Protein AF-A0A1C6D890-F1 (afdb_monomer_lite)

Foldseek 3Di:
DVVVVVVVVVVVVVVVVVVVVVPDPPPPDDDDDDDPPFPFDKDKDKDKDFDWDWDWDDPDPPDTDTDTDGIDIDIDIDGPGDDDPPPPPDPDD

pLDDT: mean 71.1, std 14.68, range [43.41, 90.88]

Radius of gyration: 22.37 Å; chains: 1; bounding box: 53×31×55 Å

Sequence (93 aa):
MELLKRLYRFLVLVVNERMMGKYVHKYMTCGDCGGTTQKGYVEILEFTHFVEFFSFNKISENHREKELVRKVTVVVALDLGCGNTKNSEYESK

Secondary structure (DSSP, 8-state):
-HHHHHHHHHHHHHHHHHHHHT---TTS------------EEEEEEEEEEEEEEEEEE-SSS-EEEEEEEEEEEEEEEEE-------------

Structure (mmCIF, N/CA/C/O backbone):
data_AF-A0A1C6D890-F1
#
_entry.id   AF-A0A1C6D890-F1
#
loop_
_atom_site.group_PDB
_atom_site.id
_atom_site.type_symbol
_atom_site.label_atom_id
_atom_site.label_alt_id
_atom_site.label_comp_id
_atom_site.label_asym_id
_atom_site.label_entity_id
_atom_site.label_seq_id
_atom_site.pdbx_PDB_ins_code
_atom_site.Cartn_x
_atom_site.Cartn_y
_atom_site.Cartn_z
_atom_site.occupancy
_atom_site.B_iso_or_equiv
_atom_site.auth_seq_id
_atom_site.auth_comp_id
_atom_site.auth_asym_id
_atom_site.auth_atom_id
_atom_site.pdbx_PDB_model_num
ATOM 1 N N . MET A 1 1 ? 1.114 10.784 13.277 1.00 61.19 1 MET A N 1
ATOM 2 C CA . MET A 1 1 ? 2.376 11.181 12.607 1.00 61.19 1 MET A CA 1
ATOM 3 C C . MET A 1 1 ? 3.432 10.075 12.605 1.00 61.19 1 MET A C 1
ATOM 5 O O . MET A 1 1 ? 4.109 9.930 11.598 1.00 61.19 1 MET A O 1
ATOM 9 N N . GLU A 1 2 ? 3.566 9.268 13.665 1.00 78.25 2 GLU A N 1
ATOM 10 C CA . GLU A 1 2 ? 4.616 8.232 13.753 1.00 78.25 2 GLU A CA 1
ATOM 11 C C . GLU A 1 2 ? 4.485 7.101 12.718 1.00 78.25 2 GLU A C 1
ATOM 13 O O . GLU A 1 2 ? 5.461 6.735 12.067 1.00 78.25 2 GLU A O 1
ATOM 18 N N . LEU A 1 3 ? 3.263 6.604 12.487 1.00 74.19 3 LEU A N 1
ATOM 19 C CA . LEU A 1 3 ? 2.990 5.587 11.462 1.00 74.19 3 LEU A CA 1
ATOM 20 C C . LEU A 1 3 ? 3.362 6.068 10.060 1.00 74.19 3 LEU A C 1
ATOM 22 O O . LEU A 1 3 ? 4.001 5.340 9.314 1.00 74.19 3 LEU A O 1
ATOM 26 N N . LEU A 1 4 ? 3.041 7.319 9.728 1.00 76.31 4 LEU A N 1
ATOM 27 C CA . LEU A 1 4 ? 3.364 7.904 8.429 1.00 76.31 4 LEU A CA 1
ATOM 28 C C . LEU A 1 4 ? 4.881 7.991 8.209 1.00 76.31 4 LEU A C 1
ATOM 30 O O . LEU A 1 4 ? 5.370 7.641 7.139 1.00 76.31 4 LEU A O 1
ATOM 34 N N . LYS A 1 5 ? 5.640 8.386 9.241 1.00 82.69 5 LYS A N 1
ATOM 35 C CA . LYS A 1 5 ? 7.111 8.406 9.191 1.00 82.69 5 LYS A CA 1
ATOM 36 C C . LYS A 1 5 ? 7.695 7.004 9.006 1.00 82.69 5 LYS A C 1
ATOM 38 O O . LYS A 1 5 ? 8.641 6.834 8.238 1.00 82.69 5 LYS A O 1
ATOM 43 N N . ARG A 1 6 ? 7.134 6.001 9.691 1.00 80.38 6 ARG A N 1
ATOM 44 C CA . ARG A 1 6 ? 7.536 4.591 9.552 1.00 80.38 6 ARG A CA 1
ATOM 45 C C . ARG A 1 6 ? 7.236 4.044 8.156 1.00 80.38 6 ARG A C 1
ATOM 47 O O . ARG A 1 6 ? 8.120 3.438 7.559 1.00 80.38 6 ARG A O 1
ATOM 54 N N . LEU A 1 7 ? 6.048 4.318 7.618 1.00 80.56 7 LEU A N 1
ATOM 55 C CA . LEU A 1 7 ? 5.651 3.910 6.268 1.00 80.56 7 LEU A CA 1
ATOM 56 C C . LEU A 1 7 ? 6.522 4.572 5.195 1.00 80.56 7 LEU A C 1
ATOM 58 O O . LEU A 1 7 ? 6.989 3.884 4.293 1.00 80.56 7 LEU A O 1
ATOM 62 N N . TYR A 1 8 ? 6.810 5.871 5.324 1.00 83.44 8 TYR A N 1
ATOM 63 C CA . TYR A 1 8 ? 7.698 6.577 4.398 1.00 83.44 8 TYR A CA 1
ATOM 64 C C . TYR A 1 8 ? 9.116 5.999 4.415 1.00 83.44 8 TYR A C 1
ATOM 66 O O . TYR A 1 8 ? 9.688 5.719 3.366 1.00 83.44 8 TYR A O 1
ATOM 74 N N . ARG A 1 9 ? 9.676 5.757 5.609 1.00 84.75 9 ARG A N 1
ATOM 75 C CA . ARG A 1 9 ? 11.005 5.145 5.745 1.00 84.75 9 ARG A CA 1
ATOM 76 C C . ARG A 1 9 ? 11.048 3.756 5.107 1.00 84.75 9 ARG A C 1
ATOM 78 O O . ARG A 1 9 ? 12.005 3.450 4.405 1.00 84.75 9 ARG A O 1
ATOM 85 N N . PHE A 1 10 ? 10.026 2.935 5.343 1.00 82.56 10 PHE A N 1
ATOM 86 C CA . PHE A 1 10 ? 9.927 1.604 4.751 1.00 82.56 10 PHE A CA 1
ATOM 87 C C . PHE A 1 10 ? 9.829 1.667 3.221 1.00 82.56 10 PHE A C 1
ATOM 89 O O . PHE A 1 10 ? 10.573 0.971 2.539 1.00 82.56 10 PHE A O 1
ATOM 96 N N . LEU A 1 11 ? 8.987 2.555 2.682 1.00 83.62 11 LEU A N 1
ATOM 97 C CA . LEU A 1 11 ? 8.868 2.766 1.239 1.00 83.62 11 LEU A CA 1
ATOM 98 C C . LEU A 1 11 ? 10.212 3.164 0.615 1.00 83.62 11 LEU A C 1
ATOM 100 O O . LEU A 1 11 ? 10.616 2.575 -0.381 1.00 83.62 11 LEU A O 1
ATOM 104 N N . VAL A 1 12 ? 10.925 4.120 1.218 1.00 83.94 12 VAL A N 1
ATOM 105 C CA . VAL A 1 12 ? 12.245 4.562 0.740 1.00 83.94 12 VAL A CA 1
ATOM 106 C C . VAL A 1 12 ? 13.255 3.412 0.727 1.00 83.94 12 VAL A C 1
ATOM 108 O O . VAL A 1 12 ? 14.025 3.307 -0.222 1.00 83.94 12 VAL A O 1
ATOM 111 N N . LEU A 1 13 ? 13.260 2.535 1.735 1.00 84.12 13 LEU A N 1
ATOM 112 C CA . LEU A 1 13 ? 14.140 1.359 1.750 1.00 84.12 13 LEU A CA 1
ATOM 113 C C . LEU A 1 13 ? 13.803 0.390 0.611 1.00 84.12 13 LEU A C 1
ATOM 115 O O . LEU A 1 13 ? 14.683 0.051 -0.176 1.00 84.12 13 LEU A O 1
ATOM 119 N N . VAL A 1 14 ? 12.526 0.023 0.469 1.00 80.62 14 VAL A N 1
ATOM 120 C CA . VAL A 1 14 ? 12.064 -0.909 -0.574 1.00 80.62 14 VAL A CA 1
ATOM 121 C C . VAL A 1 14 ? 12.352 -0.369 -1.977 1.00 80.62 14 VAL A C 1
ATOM 123 O O . VAL A 1 14 ? 12.792 -1.114 -2.852 1.00 80.62 14 VAL A O 1
ATOM 126 N N . VAL A 1 15 ? 12.126 0.926 -2.204 1.00 79.25 15 VAL A N 1
ATOM 127 C CA . VAL A 1 15 ? 12.389 1.567 -3.498 1.00 79.25 15 VAL A CA 1
ATOM 128 C C . VAL A 1 15 ? 13.889 1.622 -3.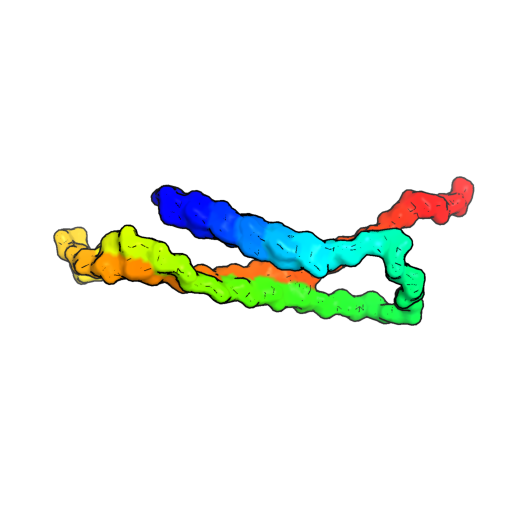784 1.00 79.25 15 VAL A C 1
ATOM 130 O O . VAL A 1 15 ? 14.295 1.266 -4.887 1.00 79.25 15 VAL A O 1
ATOM 133 N N . ASN A 1 16 ? 14.724 2.000 -2.810 1.00 76.69 16 ASN A N 1
ATOM 134 C CA . ASN A 1 16 ? 16.176 2.059 -3.003 1.00 76.69 16 ASN A CA 1
ATOM 135 C C . ASN A 1 16 ? 16.791 0.684 -3.293 1.00 76.69 16 ASN A C 1
ATOM 137 O O . ASN A 1 16 ? 17.593 0.572 -4.218 1.00 76.69 16 ASN A O 1
ATOM 141 N N . GLU A 1 17 ? 16.402 -0.364 -2.560 1.00 77.00 17 GLU A N 1
ATOM 142 C CA . GLU A 1 17 ? 16.877 -1.732 -2.819 1.00 77.00 17 GLU A CA 1
ATOM 143 C C . GLU A 1 17 ? 16.510 -2.198 -4.237 1.00 77.00 17 GLU A C 1
ATOM 145 O O . GLU A 1 17 ? 17.347 -2.754 -4.953 1.00 77.00 17 GLU A O 1
ATOM 150 N N . ARG A 1 18 ? 15.285 -1.904 -4.692 1.00 71.06 18 ARG A N 1
ATOM 151 C CA . ARG A 1 18 ? 14.834 -2.241 -6.052 1.00 71.06 18 ARG A CA 1
ATOM 152 C C . ARG A 1 18 ? 15.510 -1.405 -7.140 1.00 71.06 18 ARG A C 1
ATOM 154 O O . ARG A 1 18 ? 15.819 -1.942 -8.202 1.00 71.06 18 ARG A O 1
ATOM 161 N N . MET A 1 19 ? 15.748 -0.113 -6.902 1.00 67.81 19 MET A N 1
ATOM 162 C CA . MET A 1 19 ? 16.446 0.765 -7.850 1.00 67.81 19 MET A CA 1
ATOM 163 C C . MET A 1 19 ? 17.921 0.380 -8.003 1.00 67.81 19 MET A C 1
ATOM 165 O O . MET A 1 19 ? 18.417 0.354 -9.127 1.00 67.81 19 MET A O 1
ATOM 169 N N . MET A 1 20 ? 18.601 0.014 -6.912 1.00 63.25 20 MET A N 1
ATOM 170 C CA . MET A 1 20 ? 19.988 -0.474 -6.941 1.00 63.25 20 MET A CA 1
ATOM 171 C C . MET A 1 20 ? 20.135 -1.728 -7.816 1.00 63.25 20 MET A C 1
ATOM 173 O O . MET A 1 20 ? 21.057 -1.800 -8.624 1.00 63.25 20 MET A O 1
ATOM 177 N N . GLY A 1 21 ? 19.192 -2.676 -7.741 1.00 61.78 21 GLY A N 1
ATOM 178 C CA . GLY A 1 21 ? 19.192 -3.875 -8.595 1.00 61.78 21 GLY A CA 1
ATOM 179 C C . GLY A 1 21 ? 18.933 -3.608 -10.086 1.00 61.78 21 GLY A C 1
ATOM 180 O O . GLY A 1 21 ? 19.294 -4.428 -10.927 1.00 61.78 21 GLY A O 1
ATOM 181 N N . LYS A 1 22 ? 18.333 -2.460 -10.428 1.00 59.94 22 LYS A N 1
ATOM 182 C CA . LYS A 1 22 ? 18.099 -2.006 -11.812 1.00 59.94 22 LYS A CA 1
ATOM 183 C C . 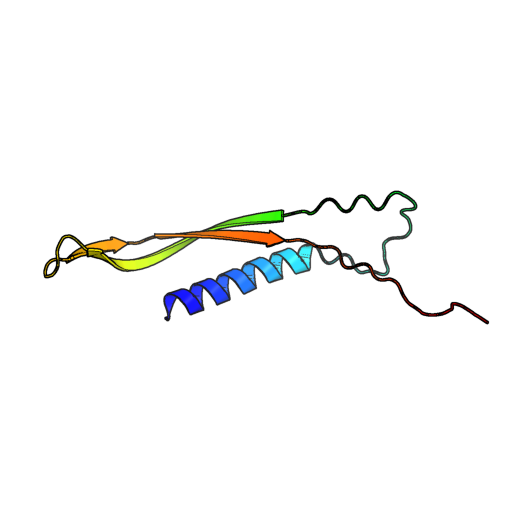LYS A 1 22 ? 19.167 -1.022 -12.305 1.00 59.94 22 LYS A C 1
ATOM 185 O O . LYS A 1 22 ? 19.094 -0.577 -13.450 1.00 59.94 22 LYS A O 1
ATOM 190 N N . TYR A 1 23 ? 20.141 -0.666 -11.466 1.00 51.50 23 TYR A N 1
ATOM 191 C CA . TYR A 1 23 ? 21.195 0.282 -11.809 1.00 51.50 23 TYR A CA 1
ATOM 192 C C . TYR A 1 23 ? 22.204 -0.378 -12.758 1.00 51.50 23 TYR A C 1
ATOM 194 O O . TYR A 1 23 ? 23.253 -0.878 -12.356 1.00 51.50 23 TYR A O 1
ATOM 202 N N . VAL A 1 24 ? 21.873 -0.405 -14.049 1.00 51.19 24 VAL A N 1
ATOM 203 C CA . VAL A 1 24 ? 22.817 -0.802 -15.094 1.00 51.19 24 VAL A CA 1
ATOM 204 C C . VAL A 1 24 ? 23.866 0.300 -15.197 1.00 51.19 24 VAL A C 1
ATOM 206 O O . VAL A 1 24 ? 23.557 1.442 -15.538 1.00 51.19 24 VAL A O 1
ATOM 209 N N . HIS A 1 25 ? 25.117 -0.027 -14.874 1.00 46.78 25 HIS A N 1
ATOM 210 C CA . HIS A 1 25 ? 26.240 0.891 -15.015 1.00 46.78 25 HIS A CA 1
ATOM 211 C C . HIS A 1 25 ? 26.288 1.410 -16.462 1.00 46.78 25 HIS A C 1
ATOM 213 O O . HIS A 1 25 ? 26.517 0.644 -17.399 1.00 46.78 25 HIS A O 1
ATOM 219 N N . LYS A 1 26 ? 26.069 2.721 -16.637 1.00 49.34 26 LYS A N 1
ATOM 220 C CA . LYS A 1 26 ? 25.937 3.419 -17.932 1.00 49.34 26 LYS A CA 1
ATOM 221 C C . LYS A 1 26 ? 27.090 3.156 -18.919 1.00 49.34 26 LYS A C 1
ATOM 223 O O . LYS A 1 26 ? 26.936 3.383 -20.109 1.00 49.34 26 LYS A O 1
ATOM 228 N N . TYR A 1 27 ? 28.225 2.647 -18.444 1.00 50.59 27 TYR A N 1
ATOM 229 C CA . TYR A 1 27 ? 29.414 2.375 -19.254 1.00 50.59 27 TYR A CA 1
ATOM 230 C C . TYR A 1 27 ? 29.548 0.922 -19.761 1.00 50.59 27 TYR A C 1
ATOM 232 O O . TYR A 1 27 ? 30.603 0.585 -20.285 1.00 50.59 27 TYR A O 1
ATOM 240 N N . MET A 1 28 ? 28.537 0.051 -19.604 1.00 51.50 28 MET A N 1
ATOM 241 C CA . MET A 1 28 ? 28.617 -1.371 -20.018 1.00 51.50 28 MET A CA 1
ATOM 242 C C . MET A 1 28 ? 27.523 -1.852 -20.989 1.00 51.50 28 MET A C 1
ATOM 244 O O . MET A 1 28 ? 27.398 -3.051 -21.214 1.00 51.50 28 MET A O 1
ATOM 248 N N . THR A 1 29 ? 26.751 -0.966 -21.620 1.00 47.41 29 THR A N 1
ATOM 249 C CA . THR A 1 29 ? 25.816 -1.368 -22.689 1.00 47.41 29 THR A CA 1
ATOM 250 C C . THR A 1 29 ? 26.296 -0.833 -24.033 1.00 47.41 29 THR A C 1
ATOM 252 O O . THR A 1 29 ? 25.956 0.260 -24.475 1.00 47.41 29 THR A O 1
ATOM 255 N N . CYS A 1 30 ? 27.162 -1.614 -24.678 1.00 56.72 30 CYS A N 1
ATOM 256 C CA . CYS A 1 30 ? 27.464 -1.428 -26.088 1.00 56.72 30 CYS A CA 1
ATOM 257 C C . CYS A 1 30 ? 26.250 -1.912 -26.895 1.00 56.72 30 CYS A C 1
ATOM 259 O O . CYS A 1 30 ? 25.979 -3.108 -26.931 1.00 56.72 30 CYS A O 1
ATOM 261 N N . GLY A 1 31 ? 25.538 -0.971 -27.519 1.00 55.28 31 GLY A N 1
ATOM 262 C CA . GLY A 1 31 ? 24.585 -1.237 -28.596 1.00 55.28 31 GLY A CA 1
ATOM 263 C C . GLY A 1 31 ? 23.119 -1.349 -28.182 1.00 55.28 31 GLY A C 1
ATOM 264 O O . GLY A 1 31 ? 22.668 -2.409 -27.771 1.00 55.28 31 GLY A O 1
ATOM 265 N N . ASP A 1 32 ? 22.352 -0.289 -28.445 1.00 45.84 32 ASP A N 1
ATOM 266 C CA . ASP A 1 32 ? 21.082 -0.476 -29.150 1.00 45.84 32 ASP A CA 1
ATOM 267 C C . ASP A 1 32 ? 20.785 0.738 -30.047 1.00 45.84 32 ASP A C 1
ATOM 269 O O . ASP A 1 32 ? 20.569 1.862 -29.585 1.00 45.84 32 ASP A O 1
ATOM 273 N N . CYS A 1 33 ? 20.845 0.508 -31.359 1.00 57.12 33 CYS A N 1
ATOM 274 C CA . CYS A 1 33 ? 20.429 1.437 -32.401 1.00 57.12 33 CYS A CA 1
ATOM 275 C C . CYS A 1 33 ? 18.978 1.106 -32.771 1.00 57.12 33 CYS A C 1
ATOM 277 O O . CYS A 1 33 ? 18.744 0.385 -33.738 1.00 57.12 33 CYS A O 1
ATOM 279 N N . GLY A 1 34 ? 17.991 1.636 -32.043 1.00 54.19 34 GLY A N 1
ATOM 280 C CA . GLY A 1 34 ? 16.599 1.397 -32.425 1.00 54.19 34 GLY A CA 1
ATOM 281 C C . GLY A 1 34 ? 15.542 2.005 -31.509 1.00 54.19 34 GLY A C 1
ATOM 282 O O . GLY A 1 34 ? 15.338 1.548 -30.396 1.00 54.19 34 GLY A O 1
ATOM 283 N N . GLY A 1 35 ? 14.808 2.994 -32.029 1.00 45.84 35 GLY A N 1
ATOM 284 C CA . GLY A 1 35 ? 13.422 3.294 -31.648 1.00 45.84 35 GLY A CA 1
ATOM 285 C C . GLY A 1 35 ? 13.167 3.803 -30.226 1.00 45.84 35 GLY A C 1
ATOM 286 O O . GLY A 1 35 ? 12.841 3.037 -29.325 1.00 45.84 35 GLY A O 1
ATOM 287 N N . THR A 1 36 ? 13.130 5.126 -30.051 1.00 50.41 36 THR A N 1
ATOM 288 C CA . THR A 1 36 ? 12.644 5.787 -28.829 1.00 50.41 36 THR A CA 1
ATOM 289 C C . THR A 1 36 ? 11.119 5.670 -28.695 1.00 50.41 36 THR A C 1
ATOM 291 O O . THR A 1 36 ? 10.387 6.652 -28.791 1.00 50.41 36 THR A O 1
ATOM 294 N N . THR A 1 37 ? 10.602 4.465 -28.464 1.00 48.66 37 THR A N 1
ATOM 295 C CA . THR A 1 37 ? 9.230 4.311 -27.967 1.00 48.66 37 THR A CA 1
ATOM 296 C C . THR A 1 37 ? 9.296 4.452 -26.450 1.00 48.66 37 THR A C 1
ATOM 298 O O . THR A 1 37 ? 9.549 3.474 -25.749 1.00 48.66 37 THR A O 1
ATOM 301 N N . GLN A 1 38 ? 9.130 5.673 -25.928 1.00 57.62 38 GLN A N 1
ATOM 302 C CA . GLN A 1 38 ? 9.006 5.895 -24.483 1.00 57.62 38 GLN A CA 1
ATOM 303 C C . GLN A 1 38 ? 7.669 5.310 -24.009 1.00 57.62 38 GLN A C 1
ATOM 305 O O . GLN A 1 38 ? 6.661 6.003 -23.906 1.00 57.62 38 GLN A O 1
ATOM 310 N N . LYS A 1 39 ? 7.637 3.999 -23.761 1.00 57.56 39 LYS A N 1
ATOM 311 C CA . LYS A 1 39 ? 6.562 3.387 -22.982 1.00 57.56 39 LYS A CA 1
ATOM 312 C C . LYS A 1 39 ? 6.726 3.908 -21.553 1.00 57.56 39 LYS A C 1
ATOM 314 O O . LYS A 1 39 ? 7.745 3.634 -20.928 1.00 57.56 39 LYS A O 1
ATOM 319 N N . GLY A 1 40 ? 5.773 4.701 -21.065 1.00 59.09 40 GLY A N 1
ATOM 320 C CA . GLY A 1 40 ? 5.720 5.076 -19.652 1.00 59.09 40 GLY A CA 1
ATOM 321 C C . GLY A 1 40 ? 5.507 3.810 -18.829 1.00 59.09 40 GLY A C 1
ATOM 322 O O . GLY A 1 40 ? 4.441 3.199 -18.904 1.00 59.09 40 GLY A O 1
ATOM 323 N N . TYR A 1 41 ? 6.539 3.358 -18.122 1.00 61.84 41 TYR A N 1
ATOM 324 C CA . TYR A 1 41 ? 6.451 2.180 -17.269 1.00 61.84 41 TYR A CA 1
ATOM 325 C C . TYR A 1 41 ? 6.058 2.628 -15.865 1.00 61.84 41 TYR A C 1
ATOM 327 O O . TYR A 1 41 ? 6.787 3.383 -15.232 1.00 61.84 41 TYR A O 1
ATOM 335 N N . VAL A 1 42 ? 4.924 2.139 -15.364 1.00 69.69 42 VAL A N 1
ATOM 336 C CA . VAL A 1 42 ? 4.512 2.344 -13.971 1.00 69.69 42 VAL A CA 1
ATOM 337 C C . VAL A 1 42 ? 4.757 1.053 -13.191 1.00 69.69 42 VAL A C 1
ATOM 339 O O . VAL A 1 42 ? 4.235 0.003 -13.560 1.00 69.69 42 VAL A O 1
ATOM 342 N N . GLU A 1 43 ? 5.545 1.111 -12.116 1.00 72.94 43 GLU A N 1
ATOM 343 C CA . GLU A 1 43 ? 5.703 -0.000 -11.171 1.00 72.94 43 GLU A CA 1
ATOM 344 C C . GLU A 1 43 ? 4.748 0.196 -9.994 1.00 72.94 43 GLU A C 1
ATOM 346 O O . GLU A 1 43 ? 4.838 1.177 -9.258 1.00 72.94 43 GLU A O 1
ATOM 351 N N . ILE A 1 44 ? 3.824 -0.748 -9.813 1.00 80.88 44 ILE A N 1
ATOM 352 C CA . ILE A 1 44 ? 2.909 -0.753 -8.672 1.00 80.88 44 ILE A CA 1
ATOM 353 C C . ILE A 1 44 ? 3.522 -1.615 -7.569 1.00 80.88 44 ILE A C 1
ATOM 355 O O . ILE A 1 44 ? 3.760 -2.810 -7.750 1.00 80.88 44 ILE A O 1
ATOM 359 N N . LEU A 1 45 ? 3.776 -0.999 -6.419 1.00 81.94 45 LEU A N 1
ATOM 360 C CA . LEU A 1 45 ? 4.192 -1.659 -5.191 1.00 81.94 45 LEU A CA 1
ATOM 361 C C . LEU A 1 45 ? 2.988 -1.794 -4.266 1.00 81.94 45 LEU A C 1
ATOM 363 O O . LEU A 1 45 ? 2.455 -0.792 -3.797 1.00 81.94 45 LEU A O 1
ATOM 367 N N . GLU A 1 46 ? 2.601 -3.028 -3.966 1.00 83.88 46 GLU A N 1
ATOM 368 C CA . GLU A 1 46 ? 1.611 -3.333 -2.938 1.00 83.88 46 GLU A CA 1
ATOM 369 C C . GLU A 1 46 ? 2.284 -4.099 -1.800 1.00 83.88 46 GLU A C 1
ATOM 371 O O . GLU A 1 46 ? 2.915 -5.136 -2.013 1.00 83.88 46 GLU A O 1
ATOM 376 N N . PHE A 1 47 ? 2.175 -3.580 -0.579 1.00 81.00 47 PHE A N 1
ATOM 377 C CA . PHE A 1 47 ? 2.661 -4.268 0.612 1.00 81.00 47 PHE A CA 1
ATOM 378 C C . PHE A 1 47 ? 1.750 -4.015 1.810 1.00 81.00 47 PHE A C 1
ATOM 380 O O . PHE A 1 47 ? 1.089 -2.983 1.927 1.00 81.00 47 PHE A O 1
ATOM 387 N N . THR A 1 48 ? 1.731 -4.979 2.728 1.00 83.12 48 THR A N 1
ATOM 388 C CA . THR A 1 48 ? 0.974 -4.886 3.979 1.00 83.12 48 THR A CA 1
ATOM 389 C C . THR A 1 48 ? 1.926 -4.586 5.127 1.00 83.12 48 THR A C 1
ATOM 391 O O . THR A 1 48 ? 2.856 -5.348 5.385 1.00 83.12 48 THR A O 1
ATOM 394 N N . HIS A 1 49 ? 1.689 -3.489 5.839 1.00 79.56 49 HIS A N 1
ATOM 395 C CA . HIS A 1 49 ? 2.403 -3.172 7.067 1.00 79.56 49 HIS A CA 1
ATOM 396 C C . HIS A 1 49 ? 1.586 -3.631 8.278 1.00 79.56 49 HIS A C 1
ATOM 398 O O . HIS A 1 49 ? 0.457 -3.178 8.484 1.00 79.56 49 HIS A O 1
ATOM 404 N N . PHE A 1 50 ? 2.153 -4.533 9.078 1.00 78.06 50 PHE A N 1
ATOM 405 C CA . PHE A 1 50 ? 1.536 -5.009 10.314 1.00 78.06 50 PHE A CA 1
ATOM 406 C C . PHE A 1 50 ? 1.795 -4.003 11.427 1.00 78.06 50 PHE A C 1
ATOM 408 O O . PHE A 1 50 ? 2.918 -3.861 11.913 1.00 78.06 50 PHE A O 1
ATOM 415 N N . VAL A 1 51 ? 0.750 -3.277 11.803 1.00 79.81 51 VAL A N 1
ATOM 416 C CA . VAL A 1 51 ? 0.808 -2.298 12.879 1.00 79.81 51 VAL A CA 1
ATOM 417 C C . VAL A 1 51 ? -0.525 -2.237 13.597 1.00 79.81 51 VAL A C 1
ATOM 419 O O . VAL A 1 51 ? -1.577 -2.301 12.969 1.00 79.81 51 VAL A O 1
ATOM 422 N N . GLU A 1 52 ? -0.464 -2.125 14.917 1.00 83.56 52 GLU A N 1
ATOM 423 C CA . GLU A 1 52 ? -1.630 -2.086 15.784 1.00 83.56 52 GLU A CA 1
ATOM 424 C C . GLU A 1 52 ? -1.986 -0.633 16.116 1.00 83.56 52 GLU A C 1
ATOM 426 O O . GLU A 1 52 ? -1.185 0.099 16.702 1.00 83.56 52 GLU A O 1
ATOM 431 N N . PHE A 1 53 ? -3.170 -0.191 15.699 1.00 83.81 53 PHE A N 1
ATOM 432 C CA . PHE A 1 53 ? -3.697 1.137 16.008 1.00 83.81 53 PHE A CA 1
ATOM 433 C C . PHE A 1 53 ? -5.221 1.114 16.099 1.00 83.81 53 PHE A C 1
ATOM 435 O O . PHE A 1 53 ? -5.881 0.217 15.582 1.00 83.81 53 PHE A O 1
ATOM 442 N N . PHE A 1 54 ? -5.788 2.124 16.756 1.00 86.50 54 PHE A N 1
ATOM 443 C CA . PHE A 1 54 ? -7.233 2.295 16.815 1.00 86.50 54 PHE A CA 1
ATOM 444 C C . PHE A 1 54 ? -7.710 3.241 15.713 1.00 86.50 54 PHE A C 1
ATOM 446 O O . PHE A 1 54 ? -7.230 4.373 15.625 1.00 86.50 54 PHE A O 1
ATOM 453 N N . SER A 1 55 ? -8.659 2.780 14.901 1.00 85.00 55 SER A N 1
ATOM 454 C CA . SER A 1 55 ? -9.443 3.626 14.004 1.00 85.00 55 SER A CA 1
ATOM 455 C C . SER A 1 55 ? -10.707 4.090 14.723 1.00 85.00 55 SER A C 1
ATOM 457 O O . SER A 1 55 ? -11.260 3.365 15.551 1.00 85.00 55 SER A O 1
ATOM 459 N N . PHE A 1 56 ? -11.153 5.310 14.430 1.00 87.81 56 PHE A N 1
ATOM 460 C CA . PHE A 1 56 ? -12.390 5.859 14.975 1.00 87.81 56 PHE A CA 1
ATOM 461 C C . PHE A 1 56 ? -13.331 6.210 13.832 1.00 87.81 56 PHE A C 1
ATOM 463 O O . PHE A 1 56 ? -13.155 7.239 13.175 1.00 87.81 56 PHE A O 1
ATOM 470 N N . ASN A 1 57 ? -14.343 5.375 13.626 1.00 86.69 57 ASN A N 1
ATOM 471 C CA . ASN A 1 57 ? -15.364 5.608 12.613 1.00 86.69 57 ASN A CA 1
ATOM 472 C C . ASN A 1 57 ? -16.439 6.537 13.196 1.00 86.69 57 ASN A C 1
ATOM 474 O O . ASN A 1 57 ? -16.906 6.347 14.324 1.00 86.69 57 ASN A O 1
ATOM 478 N N . LYS A 1 58 ? -16.810 7.589 12.457 1.00 87.50 58 LYS A N 1
ATOM 479 C CA . LYS A 1 58 ? -17.848 8.532 12.893 1.00 87.50 58 LYS A CA 1
ATOM 480 C C . LYS A 1 58 ? -19.222 7.903 12.663 1.00 87.50 58 LYS A C 1
ATOM 482 O O . LYS A 1 58 ? -19.582 7.657 11.519 1.00 87.50 58 LYS A O 1
ATOM 487 N N . ILE A 1 59 ? -19.985 7.702 13.737 1.00 86.31 59 ILE A N 1
ATOM 488 C CA . ILE A 1 59 ? -21.367 7.197 13.665 1.00 86.31 59 ILE A CA 1
ATOM 489 C C . ILE A 1 59 ? -22.364 8.337 13.876 1.00 86.31 59 ILE A C 1
ATOM 491 O O . ILE A 1 59 ? -23.378 8.421 13.190 1.00 86.31 59 ILE A O 1
ATOM 495 N N . SER A 1 60 ? -22.065 9.261 14.788 1.00 85.00 60 SER A N 1
ATOM 496 C CA . SER A 1 60 ? -22.852 10.476 14.993 1.00 85.00 60 SER A CA 1
ATOM 497 C C . SER A 1 60 ? -21.958 11.622 15.464 1.00 85.00 60 SER A C 1
ATOM 499 O O . SER A 1 60 ? -20.733 11.498 15.510 1.00 85.00 60 SER A O 1
ATOM 501 N N . GLU A 1 61 ? -22.551 12.773 15.773 1.00 82.81 61 GLU A N 1
ATOM 502 C CA . GLU A 1 61 ? -21.817 13.957 16.228 1.00 82.81 61 GLU A CA 1
ATOM 503 C C . GLU A 1 61 ? -21.008 13.698 17.512 1.00 82.81 61 GLU A C 1
ATOM 505 O O . GLU A 1 61 ? -19.857 14.121 17.603 1.00 82.81 61 GLU A O 1
ATOM 510 N N . ASN A 1 62 ? -21.555 12.892 18.431 1.00 83.81 62 ASN A N 1
ATOM 511 C CA . ASN A 1 62 ? -20.947 12.593 19.733 1.00 83.81 62 ASN A CA 1
ATOM 512 C C . ASN A 1 62 ? -20.520 11.126 19.910 1.00 83.81 62 ASN A C 1
ATOM 514 O O . ASN A 1 62 ? -19.860 10.802 20.896 1.00 83.81 62 ASN A O 1
ATOM 518 N N . HIS A 1 63 ? -20.848 10.235 18.967 1.00 85.06 63 HIS A N 1
ATOM 519 C CA . HIS A 1 63 ? -20.481 8.820 19.043 1.00 85.06 63 HIS A CA 1
ATOM 520 C C . HIS 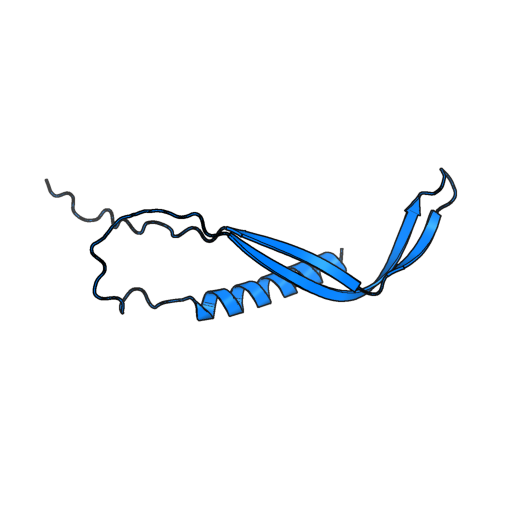A 1 63 ? -19.508 8.423 17.931 1.00 85.06 63 HIS A C 1
ATOM 522 O O . HIS A 1 63 ? -19.746 8.649 16.739 1.00 85.06 63 HIS A O 1
ATOM 528 N N . ARG A 1 64 ? -18.403 7.796 18.343 1.00 87.56 64 ARG A N 1
ATOM 529 C CA . ARG A 1 64 ? -17.409 7.187 17.457 1.00 87.56 64 ARG A CA 1
ATOM 530 C C . ARG A 1 64 ? -17.224 5.731 17.847 1.00 87.56 64 ARG A C 1
ATOM 532 O O . ARG A 1 64 ? -17.078 5.432 19.030 1.00 87.56 64 ARG A O 1
ATOM 539 N N . GLU A 1 65 ? -17.203 4.850 16.862 1.00 88.12 65 GLU A N 1
ATOM 540 C CA . GLU A 1 65 ? -16.868 3.445 17.067 1.00 88.12 65 GLU A CA 1
ATOM 541 C C . GLU A 1 65 ? -15.359 3.262 16.982 1.00 88.12 65 GLU A C 1
ATOM 543 O O . GLU A 1 65 ? -14.706 3.789 16.081 1.00 88.12 65 GLU A O 1
ATOM 548 N N . LYS A 1 66 ? -14.811 2.549 17.965 1.00 90.88 66 LYS A N 1
ATOM 549 C CA . LYS A 1 66 ? -13.384 2.277 18.085 1.00 90.88 66 LYS A CA 1
ATOM 550 C C . LYS A 1 66 ? -13.097 0.897 17.508 1.00 90.88 66 LYS A C 1
ATOM 552 O O . LYS A 1 66 ? -13.513 -0.107 18.077 1.00 90.88 66 LYS A O 1
ATOM 557 N N . GLU A 1 67 ? -12.331 0.857 16.432 1.00 88.94 67 GLU A N 1
ATOM 558 C CA . GLU A 1 67 ? -11.917 -0.372 15.763 1.00 88.94 67 GLU A CA 1
ATOM 559 C C . GLU A 1 67 ? -10.423 -0.612 15.996 1.00 88.94 67 GLU A C 1
ATOM 561 O O . GLU A 1 67 ? -9.614 0.306 15.859 1.00 88.94 67 GLU A O 1
ATOM 566 N N . LEU A 1 68 ? -10.037 -1.837 16.357 1.00 87.00 68 LEU A N 1
ATOM 567 C CA . LEU A 1 68 ? -8.631 -2.234 16.431 1.00 87.00 68 LEU A CA 1
ATOM 568 C C . LEU A 1 68 ? -8.162 -2.714 15.056 1.00 87.00 68 LEU A C 1
ATOM 570 O O . LEU A 1 68 ? -8.521 -3.803 14.612 1.00 87.00 68 LEU A O 1
ATOM 574 N N . VAL A 1 69 ? -7.306 -1.928 14.413 1.00 87.19 69 VAL A N 1
ATOM 575 C CA . VAL A 1 69 ? -6.714 -2.259 13.119 1.00 87.19 69 VAL A CA 1
ATOM 576 C C . VAL A 1 69 ? -5.305 -2.797 13.338 1.00 87.19 69 VAL A C 1
ATOM 578 O O . VAL A 1 69 ? -4.502 -2.201 14.052 1.00 87.19 69 VAL A O 1
ATOM 581 N N . ARG A 1 70 ? -5.009 -3.945 12.720 1.00 86.75 70 ARG A N 1
ATOM 582 C CA . ARG A 1 70 ? -3.716 -4.650 12.839 1.00 86.75 70 ARG A CA 1
ATOM 583 C C . ARG A 1 70 ? -2.875 -4.641 11.562 1.00 86.75 70 ARG A C 1
ATOM 585 O O . ARG A 1 70 ? -1.730 -5.092 11.568 1.00 86.75 70 ARG A O 1
ATOM 592 N N . LYS A 1 71 ? -3.448 -4.176 10.452 1.00 84.81 71 LYS A N 1
ATOM 593 C CA . LYS A 1 71 ? -2.811 -4.174 9.134 1.00 84.81 71 LYS A CA 1
ATOM 594 C C . LYS A 1 71 ? -3.152 -2.903 8.370 1.00 84.81 71 LYS A C 1
ATOM 596 O O . LYS A 1 71 ? -4.284 -2.432 8.427 1.00 84.81 71 LYS A O 1
ATOM 601 N N . VAL A 1 72 ? -2.181 -2.390 7.630 1.00 83.31 72 VAL A N 1
ATOM 602 C CA . VAL A 1 72 ? -2.361 -1.297 6.672 1.00 83.31 72 VAL A CA 1
ATOM 603 C C . VAL A 1 72 ? -1.882 -1.784 5.318 1.00 83.31 72 VAL A C 1
ATOM 605 O O . VAL A 1 72 ? -0.729 -2.193 5.190 1.00 83.31 72 VAL A O 1
ATOM 608 N N . THR A 1 73 ? -2.750 -1.728 4.314 1.00 85.06 73 THR A N 1
ATOM 609 C CA . THR A 1 73 ? -2.360 -1.966 2.923 1.00 85.06 73 THR A CA 1
ATOM 610 C C . THR A 1 73 ? -1.861 -0.658 2.332 1.00 85.06 73 THR A C 1
ATOM 612 O O . THR A 1 73 ? -2.555 0.358 2.394 1.00 85.06 73 THR A O 1
ATOM 615 N N . VAL A 1 74 ? -0.652 -0.674 1.780 1.00 82.50 74 VAL A N 1
ATOM 616 C CA . VAL A 1 74 ? -0.056 0.473 1.098 1.00 82.50 74 VAL A CA 1
ATOM 617 C C . VAL A 1 74 ? 0.135 0.105 -0.363 1.00 82.50 74 VAL A C 1
ATOM 619 O O . VAL A 1 74 ? 0.807 -0.877 -0.673 1.00 82.50 74 VAL A O 1
ATOM 622 N N . VAL A 1 75 ? -0.463 0.909 -1.240 1.00 83.56 75 VAL A N 1
ATOM 623 C CA . VAL A 1 75 ? -0.325 0.803 -2.693 1.00 83.56 75 VAL A CA 1
ATOM 624 C C . VAL A 1 75 ? 0.380 2.058 -3.186 1.00 83.56 75 VAL A C 1
ATOM 626 O O . VAL A 1 75 ? -0.077 3.172 -2.924 1.00 83.56 75 VAL A O 1
ATOM 629 N N . VAL A 1 76 ? 1.504 1.885 -3.873 1.00 82.38 76 VAL A N 1
ATOM 630 C CA . VAL A 1 76 ? 2.304 2.979 -4.434 1.00 82.38 76 VAL A CA 1
ATOM 631 C C . VAL A 1 76 ? 2.499 2.736 -5.918 1.00 82.38 76 VAL A C 1
ATOM 633 O O . VAL A 1 76 ? 2.965 1.674 -6.310 1.00 82.38 76 VAL A O 1
ATOM 636 N N . ALA A 1 77 ? 2.171 3.731 -6.737 1.00 83.12 77 ALA A N 1
ATOM 637 C CA . ALA A 1 77 ? 2.517 3.747 -8.151 1.00 83.12 77 ALA A CA 1
ATOM 638 C C . ALA A 1 77 ? 3.801 4.566 -8.341 1.00 83.12 77 ALA A C 1
ATOM 640 O O . ALA A 1 77 ? 3.858 5.733 -7.954 1.00 83.12 77 ALA A O 1
ATOM 641 N N . LEU A 1 78 ? 4.829 3.945 -8.910 1.00 79.88 78 LEU A N 1
ATOM 642 C CA . LEU A 1 78 ? 6.092 4.580 -9.269 1.00 79.88 78 LEU A CA 1
ATOM 643 C C . LEU A 1 78 ? 6.124 4.795 -10.775 1.00 79.88 78 LEU A C 1
ATOM 645 O O . LEU A 1 78 ? 6.050 3.830 -11.528 1.00 79.88 78 LEU A O 1
ATOM 649 N N . ASP A 1 79 ? 6.272 6.040 -11.209 1.00 79.38 79 ASP A N 1
ATOM 650 C CA . ASP A 1 79 ? 6.539 6.354 -12.610 1.00 79.38 79 ASP A CA 1
ATOM 651 C C . ASP A 1 79 ? 8.038 6.178 -12.893 1.00 79.38 79 ASP A C 1
ATOM 653 O O . ASP A 1 79 ? 8.882 6.912 -12.369 1.00 79.38 79 ASP A O 1
ATOM 657 N N . LEU A 1 80 ? 8.380 5.155 -13.674 1.00 72.81 80 LEU A N 1
ATOM 658 C CA . LEU A 1 80 ? 9.748 4.842 -14.071 1.00 72.81 80 LEU A CA 1
ATOM 659 C C . LEU A 1 80 ? 10.051 5.532 -15.404 1.00 72.81 80 LEU A C 1
ATOM 661 O O . LEU A 1 80 ? 10.144 4.902 -16.460 1.00 72.81 80 LEU A O 1
ATOM 665 N N . GLY A 1 81 ? 10.219 6.851 -15.350 1.00 65.50 81 GLY A N 1
ATOM 666 C CA . GLY A 1 81 ? 10.708 7.633 -16.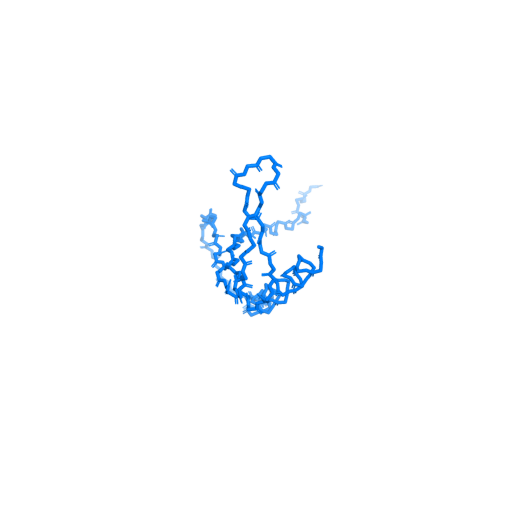480 1.00 65.50 81 GLY A CA 1
ATOM 667 C C . GLY A 1 81 ? 12.205 7.407 -16.716 1.00 65.50 81 GLY A C 1
ATOM 668 O O . GLY A 1 81 ? 13.019 7.545 -15.803 1.00 65.50 81 GLY A O 1
ATOM 669 N N . CYS A 1 82 ? 12.598 7.100 -17.955 1.00 61.28 82 CYS A N 1
ATOM 670 C CA . CYS A 1 82 ? 14.001 7.146 -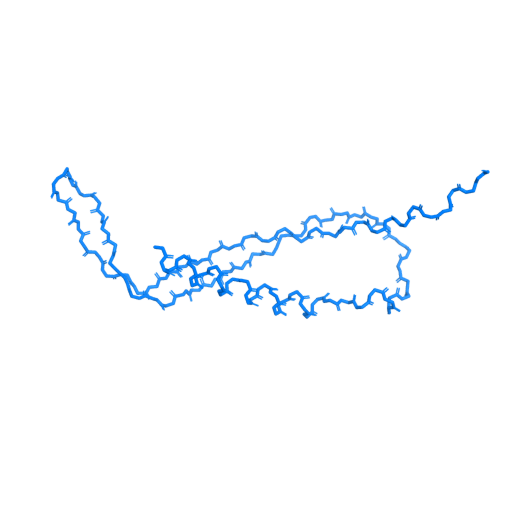18.367 1.00 61.28 82 CYS A CA 1
ATOM 671 C C . CYS A 1 82 ? 14.339 8.579 -18.807 1.00 61.28 82 CYS A C 1
ATOM 673 O O . CYS A 1 82 ? 13.832 9.064 -19.819 1.00 61.28 82 CYS A O 1
ATOM 675 N N . GLY A 1 83 ? 15.169 9.278 -18.031 1.00 55.16 83 GLY A N 1
ATOM 676 C CA . GLY A 1 83 ? 15.661 10.604 -18.394 1.00 55.16 83 GLY A CA 1
ATOM 677 C C . GLY A 1 83 ? 16.628 10.520 -19.575 1.00 55.16 83 GLY A C 1
ATOM 678 O O . GLY A 1 83 ? 17.665 9.866 -19.492 1.00 55.16 83 GLY A O 1
ATOM 679 N N . ASN A 1 84 ? 16.303 11.200 -20.673 1.00 51.41 84 ASN A N 1
ATOM 680 C CA . ASN A 1 84 ? 17.166 11.298 -21.847 1.00 51.41 84 ASN A CA 1
ATOM 681 C C . ASN A 1 84 ? 18.504 11.951 -21.458 1.00 51.41 84 ASN A C 1
ATOM 683 O O . ASN A 1 84 ? 18.542 13.149 -21.182 1.00 51.41 84 ASN A O 1
ATOM 687 N N . THR A 1 85 ? 19.620 11.222 -21.501 1.00 53.12 85 THR A N 1
ATOM 688 C CA . THR A 1 85 ? 20.943 11.860 -21.434 1.00 53.12 85 THR A CA 1
ATOM 689 C C . THR A 1 85 ? 21.323 12.331 -22.830 1.00 53.12 85 THR A C 1
ATOM 691 O O . THR A 1 85 ? 22.090 11.667 -23.526 1.00 53.12 85 THR A O 1
ATOM 694 N N . LYS A 1 86 ? 20.758 13.457 -23.275 1.00 50.19 86 LYS A N 1
ATOM 695 C CA . LYS A 1 86 ? 21.387 14.209 -24.362 1.00 50.19 86 LYS A CA 1
ATOM 696 C C . LYS A 1 86 ? 22.566 14.957 -23.748 1.00 50.19 86 LYS A C 1
ATOM 698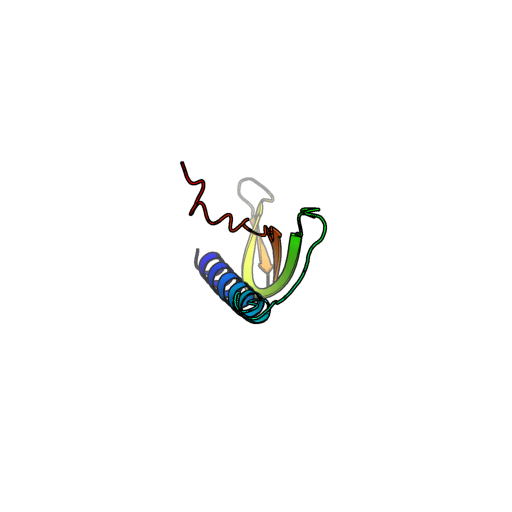 O O . LYS A 1 86 ? 22.363 15.923 -23.021 1.00 50.19 86 LYS A O 1
ATOM 703 N N . ASN A 1 87 ? 23.780 14.479 -24.008 1.00 51.41 87 ASN A N 1
ATOM 704 C CA . ASN A 1 87 ? 24.974 15.290 -23.810 1.00 51.41 87 ASN A CA 1
ATOM 705 C C . ASN A 1 87 ? 24.888 16.436 -24.825 1.00 51.41 87 ASN A C 1
ATOM 707 O O . ASN A 1 87 ? 24.974 16.189 -26.025 1.00 51.41 87 ASN A O 1
ATOM 711 N N . SER A 1 88 ? 24.670 17.668 -24.374 1.00 53.44 88 SER A N 1
ATOM 712 C CA . SER A 1 88 ? 24.762 18.855 -25.230 1.00 53.44 88 SER A CA 1
ATOM 713 C C . SER A 1 88 ? 26.210 19.342 -25.326 1.00 53.44 88 SER A C 1
ATOM 715 O O . SER A 1 88 ? 26.486 20.516 -25.094 1.00 53.44 88 SER A O 1
ATOM 717 N N . GLU A 1 89 ? 27.141 18.443 -25.629 1.00 58.69 89 GLU A N 1
ATOM 718 C CA . GLU A 1 89 ? 28.499 18.828 -25.996 1.00 58.69 89 GLU A CA 1
ATOM 719 C C . GLU A 1 89 ? 28.693 18.513 -27.482 1.00 58.69 89 GLU A C 1
ATOM 721 O O . GLU A 1 89 ? 28.473 17.382 -27.911 1.00 58.69 89 GLU A O 1
ATOM 726 N N . TYR A 1 90 ? 29.112 19.539 -28.230 1.00 54.94 90 TYR A N 1
ATOM 727 C CA . TYR A 1 90 ? 29.518 19.522 -29.642 1.00 54.94 90 TYR A CA 1
ATOM 728 C C . TYR A 1 90 ? 28.400 19.561 -30.704 1.00 54.94 90 TYR A C 1
ATOM 730 O O . TYR A 1 90 ? 28.306 18.688 -31.558 1.00 54.94 90 TYR A O 1
ATOM 738 N N . GLU A 1 91 ? 27.631 20.655 -30.743 1.00 43.41 91 GLU A N 1
ATOM 739 C CA . GLU A 1 91 ? 27.281 21.263 -32.041 1.00 43.41 91 GLU A CA 1
ATOM 740 C C . GLU A 1 91 ? 28.338 22.331 -32.326 1.00 43.41 91 GLU A C 1
ATOM 742 O O . GLU A 1 91 ? 28.287 23.462 -31.843 1.00 43.41 91 GLU A O 1
ATOM 747 N N . SER A 1 92 ? 29.370 21.893 -33.033 1.00 49.69 92 SER A N 1
ATOM 748 C CA . SER A 1 92 ? 30.426 22.716 -33.596 1.00 49.69 92 SER A CA 1
ATOM 749 C C . SER A 1 92 ? 29.834 23.757 -34.547 1.00 49.69 92 SER A C 1
ATOM 751 O O . SER A 1 92 ? 29.171 23.387 -35.517 1.00 49.69 92 SER A O 1
ATOM 753 N N . LYS A 1 93 ? 30.171 25.031 -34.346 1.00 44.44 93 LYS A N 1
ATOM 754 C CA . LYS A 1 93 ? 30.470 25.959 -35.441 1.00 44.44 93 LYS A CA 1
ATOM 755 C C . LYS A 1 93 ? 31.401 27.061 -34.968 1.00 44.44 93 LYS A C 1
ATOM 757 O O . LYS A 1 93 ? 31.117 27.644 -33.902 1.00 44.44 93 LYS A O 1
#